Protein AF-A0A5P9PZR4-F1 (afdb_monomer_lite)

Structure (mmCIF, N/CA/C/O backbone):
data_AF-A0A5P9PZR4-F1
#
_entry.id   AF-A0A5P9PZR4-F1
#
loop_
_atom_site.group_PDB
_atom_site.id
_atom_site.type_symbol
_atom_site.label_atom_id
_atom_site.label_alt_id
_atom_site.label_comp_id
_atom_site.label_asym_id
_atom_site.label_entity_id
_atom_site.label_seq_id
_atom_site.pdbx_PDB_ins_code
_atom_site.Cartn_x
_atom_site.Cartn_y
_atom_site.Cartn_z
_atom_site.occupancy
_atom_site.B_iso_or_equiv
_atom_site.auth_seq_id
_atom_site.auth_comp_id
_atom_site.auth_asym_id
_atom_site.auth_atom_id
_atom_site.pdbx_PDB_model_num
ATOM 1 N N . MET A 1 1 ? -23.899 -0.542 30.359 1.00 52.66 1 MET A N 1
ATOM 2 C CA . MET A 1 1 ? -24.357 0.417 29.324 1.00 52.66 1 MET A CA 1
ATOM 3 C C . MET A 1 1 ? -23.335 0.675 28.208 1.00 52.66 1 MET A C 1
ATOM 5 O O . MET A 1 1 ? -23.764 1.005 27.112 1.00 52.66 1 MET A O 1
ATOM 9 N N . TYR A 1 2 ? -22.035 0.418 28.403 1.00 59.84 2 TYR A N 1
ATOM 10 C CA . TYR A 1 2 ? -20.995 0.566 27.364 1.00 59.84 2 TYR A CA 1
ATOM 11 C C . TYR A 1 2 ? -21.198 -0.270 26.088 1.00 59.84 2 TYR A C 1
ATOM 13 O O . TYR A 1 2 ? -20.927 0.209 24.994 1.00 59.84 2 TYR A O 1
ATOM 21 N N . ARG A 1 3 ? -21.787 -1.472 26.193 1.00 62.38 3 ARG A N 1
ATOM 22 C CA . ARG A 1 3 ? -22.067 -2.322 25.019 1.00 62.38 3 ARG A CA 1
ATOM 23 C C . ARG A 1 3 ? -22.980 -1.676 23.975 1.00 62.38 3 ARG A C 1
ATOM 25 O O . ARG A 1 3 ? -22.835 -1.956 22.789 1.00 62.38 3 ARG A O 1
ATOM 32 N N . LYS A 1 4 ? -23.922 -0.818 24.388 1.00 68.75 4 LYS A N 1
ATOM 33 C CA . LYS A 1 4 ? -24.837 -0.162 23.438 1.00 68.75 4 LYS A CA 1
ATOM 34 C C . LYS A 1 4 ? -24.123 0.921 22.628 1.00 68.75 4 LYS A C 1
ATOM 36 O O . LYS A 1 4 ? -24.395 1.045 21.439 1.00 68.75 4 LYS A O 1
ATOM 41 N N . VAL A 1 5 ? -23.185 1.638 23.249 1.00 69.50 5 VAL A N 1
ATOM 42 C CA . VAL A 1 5 ? -22.360 2.661 22.588 1.00 69.50 5 VAL A CA 1
ATOM 43 C C . VAL A 1 5 ? -21.396 2.013 21.596 1.00 69.50 5 VAL A C 1
ATOM 45 O O . VAL A 1 5 ? -21.327 2.452 20.455 1.00 69.50 5 VAL A O 1
ATOM 48 N N . GLU A 1 6 ? -20.753 0.907 21.977 1.00 66.81 6 GLU A N 1
ATOM 49 C CA . GLU A 1 6 ? -19.910 0.113 21.069 1.00 66.81 6 GLU A CA 1
ATOM 50 C C . GLU A 1 6 ? -20.678 -0.386 19.841 1.00 66.81 6 GLU A C 1
ATOM 52 O O . GLU A 1 6 ? -20.206 -0.279 18.713 1.00 66.81 6 GLU A O 1
ATOM 57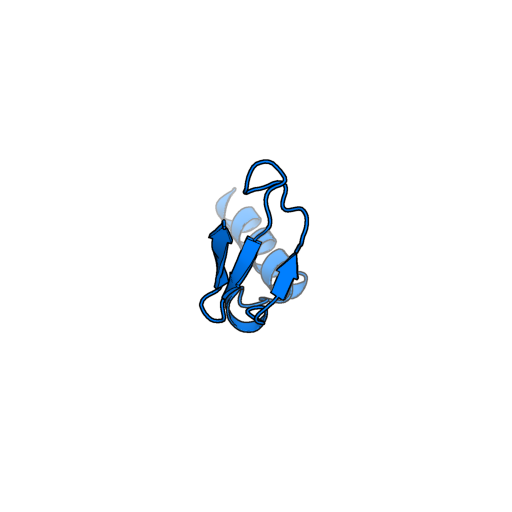 N N . THR A 1 7 ? -21.906 -0.875 20.037 1.00 75.12 7 THR A N 1
ATOM 58 C CA . THR A 1 7 ? -22.736 -1.370 18.926 1.00 75.12 7 THR A CA 1
ATOM 59 C C . THR A 1 7 ? -23.131 -0.241 17.967 1.00 75.12 7 THR A C 1
ATOM 61 O O . THR A 1 7 ? -23.159 -0.435 16.752 1.00 75.12 7 THR A O 1
ATOM 64 N N . LEU A 1 8 ? -23.431 0.947 18.501 1.00 74.75 8 LEU A N 1
ATOM 65 C CA . LEU A 1 8 ? -23.737 2.142 17.713 1.00 74.75 8 LEU A CA 1
ATOM 66 C C . LEU A 1 8 ? -22.506 2.650 16.953 1.00 74.75 8 LEU A C 1
ATOM 68 O O . LEU A 1 8 ? -22.610 2.927 15.760 1.00 74.75 8 LEU A O 1
ATOM 72 N N . GLY A 1 9 ? -21.344 2.694 17.608 1.00 66.69 9 GLY A N 1
ATOM 73 C CA . GLY A 1 9 ? -20.069 3.052 16.987 1.00 66.69 9 GLY A CA 1
ATOM 74 C C . GLY A 1 9 ? -19.679 2.092 15.864 1.00 66.69 9 GLY A C 1
ATOM 75 O O . GLY A 1 9 ? -19.363 2.536 14.765 1.00 66.69 9 GLY A O 1
ATOM 76 N N . ALA A 1 10 ? -19.799 0.780 16.083 1.00 67.81 10 ALA A N 1
ATOM 77 C CA . ALA A 1 10 ? -19.520 -0.234 15.065 1.00 67.81 10 ALA A CA 1
ATOM 78 C C . ALA A 1 10 ? -20.465 -0.135 13.854 1.00 67.81 10 ALA A C 1
ATOM 80 O O . ALA A 1 10 ? -20.035 -0.319 12.715 1.00 67.81 10 ALA A O 1
ATOM 81 N N . ARG A 1 11 ? -21.748 0.189 14.075 1.00 71.19 11 ARG A N 1
ATOM 82 C CA . ARG A 1 11 ? -22.717 0.406 12.987 1.00 71.19 11 ARG A CA 1
ATOM 83 C C . ARG A 1 11 ? -22.429 1.675 12.190 1.00 71.19 11 ARG A C 1
ATOM 85 O O . ARG A 1 11 ? -22.521 1.637 10.969 1.00 71.19 11 ARG A O 1
ATOM 92 N N . LEU A 1 12 ? -22.065 2.767 12.861 1.00 70.81 12 LEU A N 1
ATOM 93 C CA . LEU A 1 12 ? -21.700 4.023 12.202 1.00 70.81 12 LEU A CA 1
ATOM 94 C C . LEU A 1 12 ? -20.397 3.884 11.410 1.00 70.81 12 LEU A C 1
ATOM 96 O O . LEU A 1 12 ? -20.346 4.290 10.254 1.00 70.81 12 LEU A O 1
ATOM 100 N N . LEU A 1 13 ? -19.381 3.231 11.982 1.00 64.62 13 LEU A N 1
ATOM 101 C CA . LEU A 1 13 ? -18.138 2.913 11.277 1.00 64.62 13 LEU A CA 1
ATOM 102 C C . LEU A 1 13 ? -18.394 2.006 10.069 1.00 64.62 13 LEU A C 1
ATOM 104 O O . LEU A 1 13 ? -17.863 2.270 9.001 1.00 64.62 13 LEU A O 1
ATOM 108 N N . GLY A 1 14 ? -19.257 0.994 10.191 1.00 64.50 14 GLY A N 1
ATOM 109 C CA . GLY A 1 14 ? -19.621 0.125 9.068 1.00 64.50 14 GLY A CA 1
ATOM 110 C C . GLY A 1 14 ? -20.455 0.794 7.967 1.00 64.50 14 GLY A C 1
ATOM 111 O O . GLY A 1 14 ? -20.514 0.257 6.865 1.00 64.50 14 GLY A O 1
ATOM 112 N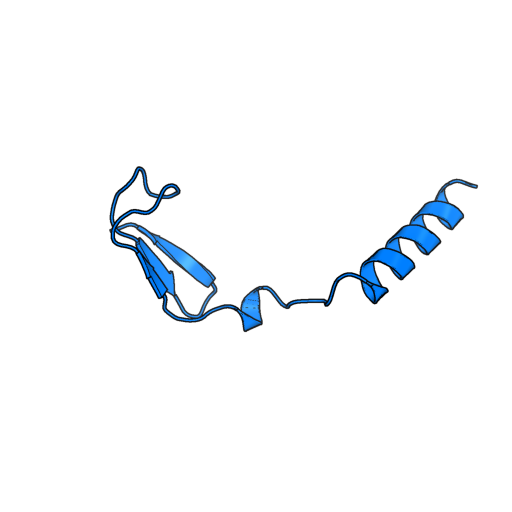 N . ALA A 1 15 ? -21.103 1.929 8.250 1.00 68.50 15 ALA A N 1
ATOM 113 C CA . ALA A 1 15 ? -21.879 2.696 7.273 1.00 68.50 15 ALA A CA 1
ATOM 114 C C . ALA A 1 15 ? -21.053 3.799 6.588 1.00 68.50 15 ALA A C 1
ATOM 116 O O . ALA A 1 15 ? -21.308 4.122 5.431 1.00 68.50 15 ALA A O 1
ATOM 117 N N . LEU A 1 16 ? -20.083 4.382 7.301 1.00 66.31 16 LEU A N 1
ATOM 118 C CA . LEU A 1 16 ? -19.270 5.510 6.826 1.00 66.31 16 LEU A CA 1
ATOM 119 C C . LEU A 1 16 ? -17.919 5.081 6.252 1.00 66.31 16 LEU A C 1
ATOM 121 O O . LEU A 1 16 ? -17.370 5.772 5.398 1.00 66.31 16 LEU A O 1
ATOM 125 N N . VAL A 1 17 ? -17.378 3.952 6.710 1.00 62.28 17 VAL A N 1
ATOM 126 C CA . VAL A 1 17 ? -16.175 3.357 6.139 1.00 62.28 17 VAL A CA 1
ATOM 127 C C . VAL A 1 17 ? -16.644 2.310 5.136 1.00 62.28 17 VAL A C 1
ATOM 129 O O . VAL A 1 17 ? -17.178 1.279 5.560 1.00 62.28 17 VAL A O 1
ATOM 132 N N . PRO A 1 18 ? -16.489 2.533 3.816 1.00 57.44 18 PRO A N 1
ATOM 133 C CA . PRO A 1 18 ? -16.704 1.460 2.864 1.00 57.44 18 PRO A CA 1
ATOM 134 C C . PRO A 1 18 ? -15.843 0.281 3.309 1.00 57.44 18 PRO A C 1
ATOM 136 O O . PRO A 1 18 ? -14.656 0.445 3.598 1.00 57.44 18 PRO A O 1
ATOM 139 N N . ARG A 1 19 ? -16.452 -0.903 3.411 1.00 58.12 19 ARG A N 1
ATOM 140 C CA . ARG A 1 19 ? -15.708 -2.153 3.565 1.00 58.12 19 ARG A CA 1
ATOM 141 C C . ARG A 1 19 ? -14.930 -2.357 2.275 1.00 58.12 19 ARG A C 1
ATOM 143 O O . ARG A 1 19 ? -15.393 -3.017 1.355 1.00 58.12 19 ARG A O 1
ATOM 150 N N . VAL A 1 20 ? -13.787 -1.694 2.174 1.00 58.88 20 VAL A N 1
ATOM 151 C CA . VAL A 1 20 ? -12.814 -1.982 1.140 1.00 58.88 20 VAL A CA 1
ATOM 152 C C . VAL A 1 20 ? -12.203 -3.294 1.589 1.00 58.88 20 VAL A C 1
ATOM 154 O O . VAL A 1 20 ? -11.398 -3.320 2.5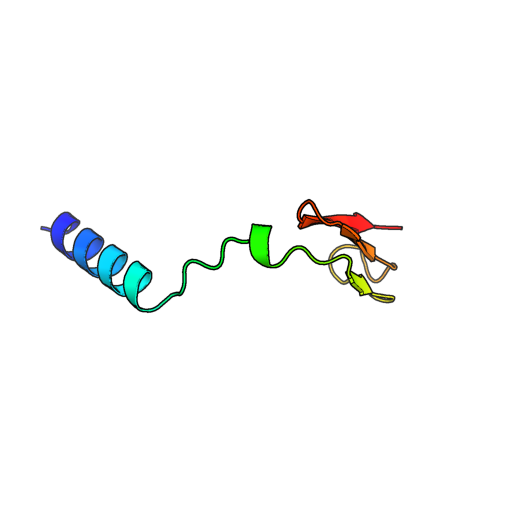21 1.00 58.88 20 VAL A O 1
ATOM 157 N N . ASP A 1 21 ? -12.662 -4.397 1.003 1.00 52.75 21 ASP A N 1
ATOM 158 C CA . ASP A 1 21 ? -11.927 -5.649 1.081 1.00 52.75 21 ASP A CA 1
ATOM 159 C C . ASP A 1 21 ? -10.495 -5.320 0.676 1.00 52.75 21 ASP A C 1
ATOM 161 O O . ASP A 1 21 ? -10.246 -4.897 -0.455 1.00 52.75 21 ASP A O 1
ATOM 165 N N . ALA A 1 22 ? -9.550 -5.457 1.608 1.00 53.19 22 ALA A N 1
ATOM 166 C CA . ALA A 1 22 ? -8.144 -5.199 1.320 1.00 53.19 22 ALA A CA 1
ATOM 167 C C . ALA A 1 22 ? -7.692 -6.018 0.097 1.00 53.19 22 ALA A C 1
ATOM 169 O O . ALA A 1 22 ? -6.872 -5.535 -0.675 1.00 53.19 22 ALA A O 1
ATOM 170 N N . ALA A 1 23 ? -8.324 -7.182 -0.121 1.00 52.97 23 ALA A N 1
ATOM 171 C CA . ALA A 1 23 ? -8.194 -8.047 -1.289 1.00 52.97 23 ALA A CA 1
ATOM 172 C C . ALA A 1 23 ? -8.596 -7.395 -2.627 1.00 52.97 23 ALA A C 1
ATOM 174 O O . ALA A 1 23 ? -7.960 -7.651 -3.646 1.00 52.97 23 ALA A O 1
ATOM 175 N N . ALA A 1 24 ? -9.612 -6.527 -2.651 1.00 52.09 24 ALA A N 1
ATOM 176 C CA . ALA A 1 24 ? -10.069 -5.867 -3.877 1.00 52.09 24 ALA A CA 1
ATOM 177 C C . ALA A 1 24 ? -9.087 -4.789 -4.376 1.00 52.09 24 ALA A C 1
ATOM 179 O O . ALA A 1 24 ? -9.119 -4.414 -5.545 1.00 52.09 24 ALA A O 1
ATOM 180 N N . ALA A 1 25 ? -8.187 -4.310 -3.511 1.00 57.69 25 ALA A N 1
ATOM 181 C CA . ALA A 1 25 ? -7.151 -3.335 -3.853 1.00 57.69 25 ALA A CA 1
ATOM 182 C C . ALA A 1 25 ? -5.820 -3.985 -4.289 1.00 57.69 25 ALA A C 1
ATOM 184 O O . ALA A 1 25 ? -4.795 -3.302 -4.386 1.00 57.69 25 ALA A O 1
ATOM 185 N N . CYS A 1 26 ? -5.801 -5.303 -4.514 1.00 64.75 26 CYS A N 1
ATOM 186 C CA . CYS A 1 26 ? -4.573 -6.053 -4.772 1.00 64.75 26 CYS A CA 1
ATOM 187 C C . CYS A 1 26 ? -4.267 -6.130 -6.259 1.00 64.75 26 CYS A C 1
ATOM 189 O O . CYS A 1 26 ? -4.388 -7.159 -6.917 1.00 64.75 26 CYS A O 1
ATOM 191 N N . SER A 1 27 ? -3.839 -4.986 -6.783 1.00 71.50 27 SER A N 1
ATOM 192 C CA . SER A 1 27 ? -3.170 -4.896 -8.071 1.00 71.50 27 SER A CA 1
ATOM 193 C C . SER A 1 27 ? -1.682 -5.204 -7.928 1.00 71.50 27 SER A C 1
ATOM 195 O O . SER A 1 27 ? -1.066 -4.912 -6.897 1.00 71.50 27 SER A O 1
ATOM 197 N N . VAL A 1 28 ? -1.089 -5.743 -8.996 1.00 82.50 28 VAL A N 1
ATOM 198 C CA . VAL A 1 28 ? 0.369 -5.783 -9.102 1.00 82.50 28 VAL A CA 1
ATOM 199 C C . VAL A 1 28 ? 0.867 -4.353 -9.233 1.00 82.50 28 VAL A C 1
ATOM 201 O O . VAL A 1 28 ? 0.612 -3.692 -10.238 1.00 82.50 28 VAL A O 1
ATOM 204 N N . THR A 1 29 ? 1.575 -3.882 -8.215 1.00 86.06 29 THR A N 1
ATOM 205 C CA . THR A 1 29 ? 2.149 -2.537 -8.200 1.00 86.06 29 THR A CA 1
ATOM 206 C C . THR A 1 29 ? 3.579 -2.632 -7.709 1.00 86.06 29 THR A C 1
ATOM 208 O O . THR A 1 29 ? 3.832 -3.235 -6.668 1.00 86.06 29 THR A O 1
ATOM 211 N N . CYS A 1 30 ? 4.513 -2.046 -8.451 1.00 88.38 30 CYS A N 1
ATOM 212 C CA . CYS A 1 30 ? 5.923 -2.026 -8.086 1.00 88.38 30 CYS A CA 1
ATOM 213 C C . CYS A 1 30 ? 6.375 -0.600 -7.787 1.00 88.38 30 CYS A C 1
ATOM 215 O O . CYS A 1 30 ? 6.004 0.345 -8.482 1.00 88.38 30 CYS A O 1
ATOM 217 N N . TRP A 1 31 ? 7.206 -0.468 -6.761 1.00 88.81 31 TRP A N 1
ATOM 218 C CA . TRP A 1 31 ? 7.838 0.778 -6.361 1.00 88.81 31 TRP A CA 1
ATOM 219 C C . TRP A 1 31 ? 9.348 0.591 -6.391 1.00 88.81 31 TRP A C 1
ATOM 221 O O . TRP A 1 31 ? 9.870 -0.407 -5.897 1.00 88.81 31 TRP A O 1
ATOM 231 N N . THR A 1 32 ? 10.055 1.570 -6.948 1.00 91.56 32 THR A N 1
ATOM 232 C CA . THR A 1 32 ? 11.524 1.619 -6.926 1.00 91.56 32 THR A CA 1
ATOM 233 C C . THR A 1 32 ? 12.062 1.876 -5.521 1.00 91.56 32 THR A C 1
ATOM 235 O O . THR A 1 32 ? 13.112 1.349 -5.169 1.00 91.56 32 THR A O 1
ATOM 238 N N . TYR A 1 33 ? 11.310 2.625 -4.711 1.00 89.69 33 TYR A N 1
ATOM 239 C CA . TYR A 1 33 ? 11.641 2.943 -3.327 1.00 89.69 33 TYR A CA 1
ATOM 240 C C . TYR A 1 33 ? 10.490 2.567 -2.406 1.00 89.69 33 TYR A C 1
ATOM 242 O O . TYR A 1 33 ? 9.407 3.149 -2.462 1.00 89.69 33 TYR A O 1
ATOM 250 N N . CYS A 1 34 ? 10.741 1.593 -1.540 1.00 90.69 34 CYS A N 1
ATOM 251 C CA . CYS A 1 34 ? 9.734 1.037 -0.656 1.00 90.69 34 CYS A CA 1
ATOM 252 C C . CYS A 1 34 ? 10.172 1.167 0.799 1.00 90.69 34 CYS A C 1
ATOM 254 O O . CYS A 1 34 ? 11.125 0.518 1.230 1.00 90.69 34 CYS A O 1
ATOM 256 N N . TRP A 1 35 ? 9.467 1.991 1.576 1.00 87.50 35 TRP A N 1
ATOM 257 C CA . TRP A 1 35 ? 9.814 2.237 2.980 1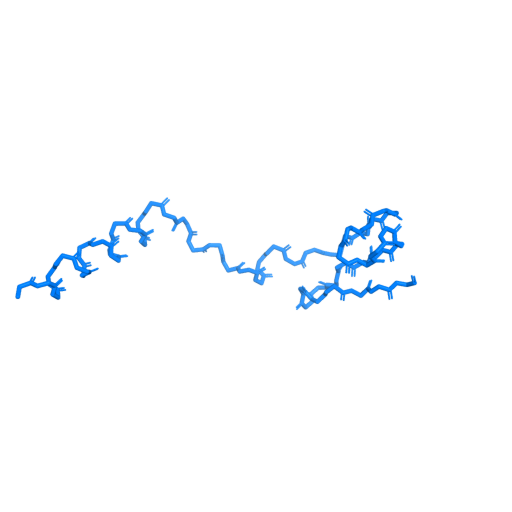.00 87.50 35 TRP A CA 1
ATOM 258 C C . TRP A 1 35 ? 9.781 0.949 3.823 1.00 87.50 35 TRP A C 1
ATOM 260 O O . TRP A 1 35 ? 10.654 0.739 4.658 1.00 87.50 35 TRP A O 1
ATOM 270 N N . GLN A 1 36 ? 8.840 0.040 3.535 1.00 85.06 36 GLN A N 1
ATOM 271 C CA . GLN A 1 36 ? 8.723 -1.271 4.193 1.00 85.06 36 GLN A CA 1
ATOM 272 C C . GLN A 1 36 ? 9.900 -2.208 3.886 1.00 85.06 36 GLN A C 1
ATOM 274 O O . GLN A 1 36 ? 10.162 -3.129 4.650 1.00 85.06 36 GLN A O 1
ATOM 279 N N . CYS A 1 37 ? 10.626 -1.963 2.793 1.00 91.44 37 CYS A N 1
ATOM 280 C CA . CYS A 1 37 ? 11.778 -2.756 2.367 1.00 91.44 37 CYS A CA 1
ATOM 281 C C . CYS A 1 37 ? 13.099 -1.992 2.546 1.00 91.44 37 CYS A C 1
ATOM 283 O O . CYS A 1 37 ? 14.035 -2.205 1.778 1.00 91.44 37 CYS A O 1
ATOM 285 N N . ASN A 1 38 ? 13.188 -1.077 3.520 1.00 92.69 38 ASN A N 1
ATOM 286 C CA . ASN A 1 38 ? 14.383 -0.258 3.755 1.00 92.69 38 ASN A CA 1
ATOM 287 C C . ASN A 1 38 ? 14.855 0.484 2.488 1.00 92.69 38 ASN A C 1
ATOM 289 O O . ASN A 1 38 ? 16.021 0.425 2.105 1.00 92.69 38 ASN A O 1
ATOM 293 N N . TYR A 1 39 ? 13.914 1.131 1.797 1.00 91.94 39 TYR A N 1
ATOM 294 C CA . TYR A 1 39 ? 14.144 1.881 0.557 1.00 91.94 39 TYR A CA 1
ATOM 295 C C . TYR A 1 39 ? 14.623 1.046 -0.642 1.00 91.94 39 TYR A C 1
ATOM 297 O O . TYR A 1 39 ? 14.961 1.615 -1.675 1.00 91.94 39 TYR A O 1
ATOM 305 N N . ARG A 1 40 ? 14.592 -0.289 -0.555 1.00 91.06 40 ARG A N 1
ATOM 306 C CA . ARG A 1 40 ? 14.804 -1.183 -1.702 1.00 91.06 40 ARG A CA 1
ATOM 307 C C . ARG A 1 40 ? 13.559 -1.246 -2.597 1.00 91.06 40 ARG A C 1
ATOM 309 O O . ARG A 1 40 ? 12.459 -0.926 -2.127 1.00 91.06 40 ARG A O 1
ATOM 316 N N . PRO A 1 41 ? 13.699 -1.675 -3.862 1.00 90.81 41 PRO A N 1
ATOM 317 C CA . PRO A 1 41 ? 12.555 -1.931 -4.723 1.00 90.81 41 PRO A CA 1
ATOM 318 C C . PRO A 1 41 ? 11.650 -3.027 -4.150 1.00 90.81 41 PRO A C 1
ATOM 320 O O . PRO A 1 41 ? 12.109 -4.008 -3.561 1.00 90.81 41 PRO A O 1
ATOM 323 N N . CYS A 1 42 ? 10.341 -2.859 -4.322 1.00 91.00 42 CYS A N 1
ATOM 324 C CA . CYS A 1 42 ? 9.347 -3.827 -3.872 1.00 91.00 42 CYS A CA 1
ATOM 325 C C . CYS A 1 42 ? 8.176 -3.911 -4.846 1.00 91.00 42 CYS A C 1
ATOM 327 O O . CYS A 1 42 ? 7.831 -2.932 -5.508 1.00 91.00 42 CYS A O 1
ATOM 329 N N . CYS A 1 43 ? 7.533 -5.072 -4.891 1.00 89.44 43 CYS A N 1
ATOM 330 C CA . CYS A 1 43 ? 6.304 -5.274 -5.640 1.00 89.44 43 CYS A CA 1
ATOM 331 C C . CYS A 1 43 ? 5.227 -5.840 -4.719 1.00 89.44 43 CYS A C 1
ATOM 333 O O . CYS A 1 43 ? 5.453 -6.808 -3.994 1.00 89.44 43 CYS A O 1
ATOM 335 N N . ARG A 1 44 ? 4.035 -5.250 -4.759 1.00 85.75 44 ARG A N 1
ATOM 336 C CA . ARG A 1 44 ? 2.820 -5.862 -4.224 1.00 85.75 44 ARG A CA 1
ATOM 337 C C . ARG A 1 44 ? 2.290 -6.839 -5.264 1.00 85.75 44 ARG A C 1
ATOM 339 O O . ARG A 1 44 ? 2.152 -6.463 -6.425 1.00 85.75 44 ARG A O 1
ATOM 346 N N . LYS A 1 45 ? 2.026 -8.080 -4.861 1.00 80.62 45 LYS A N 1
ATOM 347 C CA . LYS A 1 45 ? 1.425 -9.111 -5.718 1.00 80.62 45 LYS A CA 1
ATOM 348 C C . LYS A 1 45 ? -0.101 -9.093 -5.617 1.00 80.62 45 LYS A C 1
ATOM 350 O O . LYS A 1 45 ? -0.676 -8.429 -4.758 1.00 80.62 45 LYS A O 1
ATOM 355 N N . THR A 1 46 ? -0.759 -9.846 -6.495 1.00 74.81 46 THR A N 1
ATOM 356 C CA . THR A 1 46 ? -2.225 -9.990 -6.527 1.00 74.81 46 THR A CA 1
ATOM 357 C C . THR A 1 46 ? -2.812 -10.612 -5.262 1.00 74.81 46 THR A C 1
ATOM 359 O O . THR A 1 46 ? -4.002 -10.462 -5.027 1.00 74.81 46 THR A O 1
ATOM 362 N N . ASP A 1 47 ? -2.003 -11.281 -4.436 1.00 78.62 47 ASP A N 1
ATOM 363 C CA . ASP A 1 47 ? -2.436 -11.789 -3.127 1.00 78.62 47 ASP A CA 1
ATOM 364 C C . ASP A 1 47 ? -2.235 -10.767 -1.987 1.00 78.62 47 ASP A C 1
ATOM 366 O O . ASP A 1 47 ? -2.341 -11.090 -0.810 1.00 78.62 47 ASP A O 1
ATOM 370 N N . CYS A 1 48 ? -1.985 -9.501 -2.336 1.00 75.19 48 CYS A N 1
ATOM 371 C CA . CYS A 1 48 ? -1.770 -8.394 -1.402 1.00 75.19 48 CYS A CA 1
ATOM 372 C C . CYS A 1 48 ? -0.458 -8.458 -0.619 1.00 75.19 48 CYS A C 1
ATOM 374 O O . CYS A 1 48 ? -0.167 -7.522 0.132 1.00 75.19 48 CYS A O 1
ATOM 376 N N . LEU A 1 49 ? 0.355 -9.501 -0.799 1.00 81.62 49 LEU A N 1
ATOM 377 C CA . LEU A 1 49 ? 1.655 -9.576 -0.155 1.00 81.62 49 LEU A CA 1
ATOM 378 C C . LEU A 1 49 ? 2.649 -8.628 -0.822 1.00 81.62 49 LEU A C 1
ATOM 380 O O . LEU A 1 49 ? 2.731 -8.500 -2.049 1.00 81.62 49 LEU A O 1
ATOM 384 N N . LEU A 1 50 ? 3.417 -7.955 0.028 1.00 84.69 50 LEU A N 1
ATOM 385 C CA . LEU A 1 50 ? 4.548 -7.136 -0.367 1.00 84.69 50 LEU A CA 1
ATOM 386 C C . LEU A 1 50 ? 5.786 -8.030 -0.479 1.00 84.69 50 LEU A C 1
ATOM 388 O O . LEU A 1 50 ? 6.188 -8.656 0.499 1.00 84.69 50 LEU A O 1
ATOM 392 N N . GLN A 1 51 ? 6.411 -8.062 -1.652 1.00 86.75 51 GLN A N 1
ATOM 393 C CA . GLN A 1 51 ? 7.676 -8.750 -1.868 1.00 86.75 51 GLN A CA 1
ATOM 394 C C . GLN A 1 51 ? 8.798 -7.728 -2.071 1.00 86.75 51 GLN A C 1
ATOM 396 O O . GLN A 1 51 ? 8.761 -6.919 -2.999 1.00 86.75 51 GLN A O 1
ATOM 401 N N . CYS A 1 52 ? 9.787 -7.763 -1.181 1.00 87.06 52 CYS A N 1
ATOM 402 C CA . CYS A 1 52 ? 11.015 -6.980 -1.292 1.00 87.06 52 CYS A CA 1
ATOM 403 C C . CYS A 1 52 ? 12.010 -7.682 -2.229 1.00 87.06 52 CYS A C 1
ATOM 405 O O . CYS A 1 52 ? 12.095 -8.913 -2.210 1.00 87.06 52 CYS A O 1
ATOM 407 N N . HIS A 1 53 ? 12.766 -6.9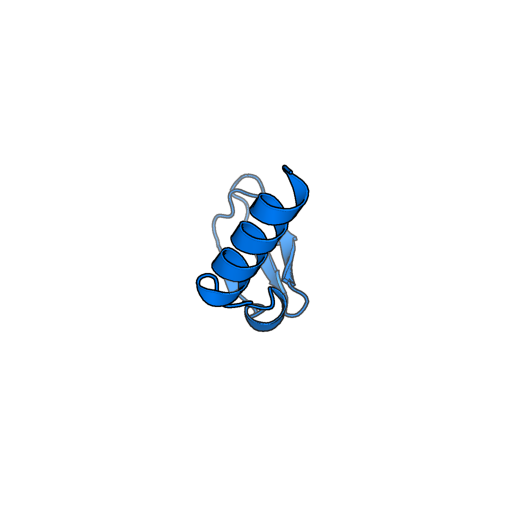05 -3.008 1.00 81.81 53 HIS A N 1
ATOM 408 C CA . HIS A 1 53 ? 13.801 -7.395 -3.925 1.00 81.81 53 HIS A CA 1
ATOM 409 C C . HIS A 1 53 ? 15.200 -6.893 -3.551 1.00 81.81 53 HIS A C 1
ATOM 411 O O . HIS A 1 53 ? 15.363 -5.771 -3.016 1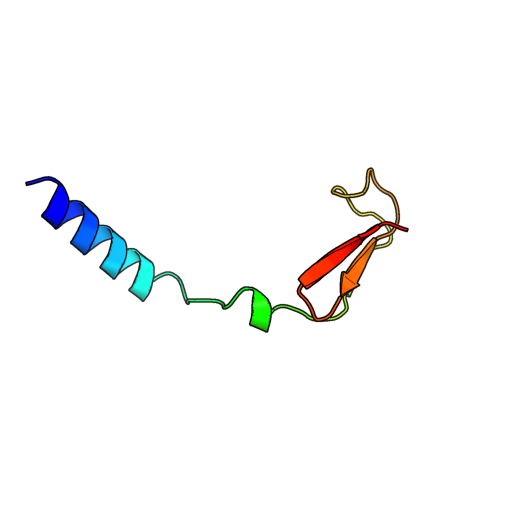.00 81.81 53 HIS A O 1
#

Secondary structure (DSSP, 8-state):
-HHHHHHHHHHHHHHHS----GGGG---EEEEEEGGGTTEEEEE-TTS-EEE-

Radius of gyration: 17.42 Å; chains: 1; bounding box: 40×17×38 Å

Foldseek 3Di:
DVVVVVVVVVVVCPVPPPPPPLLVVQDWDKDCQDVVQVGHIWTRHSRRDIGGD

pLDDT: mean 74.67, std 12.98, range [52.09, 92.69]

Sequence (53 aa):
MYRKVETLGARLLGALVPRVDAAAACSVTCWTYCWQCNYRPCCRKTDCLLQCH